Protein AF-A0A1E3L3R0-F1 (afdb_monomer_lite)

InterPro domains:
  IPR023162 Apc36109-like domain superfamily [G3DSA:1.10.340.20] (5-98)
  IPR023162 Apc36109-like domain superfamily [SSF116922] (11-89)

Foldseek 3Di:
DDPVVVVVVLVVLLVLLVVLCVVLVQLVCVVVVDPCVCVVLSVVLSVCVVVDPDLLSSLVVSVVSCCVPCNPSRPDDSVSSSVSSNSSVVVVVVVVVVVVVVVVVVVVVVVVVVPPDD

Organism: NCBI:txid1886670

Secondary structure (DSSP, 8-state):
---HHHHHHHHHHHHHHHHHHHHH-TT-GGGGT-TTTTHHHHHHHHHHGGG--SHHHHHHHHHHHHHHHHGGG----HHHHHHHHHHHHHHHHHHHHHHHHHHHHHHHHHHHHTS---

Radius of gyration: 18.68 Å; chains: 1; bounding box: 47×23×57 Å

Structure (mmCIF, N/CA/C/O backbone):
data_AF-A0A1E3L3R0-F1
#
_entry.id   AF-A0A1E3L3R0-F1
#
loop_
_atom_site.group_PDB
_atom_site.id
_atom_site.type_symbol
_atom_site.label_atom_id
_atom_site.label_alt_id
_atom_site.label_comp_id
_atom_site.label_asym_id
_atom_site.label_entity_id
_atom_site.label_seq_id
_atom_site.pdbx_PDB_ins_code
_atom_site.Cartn_x
_atom_site.Cartn_y
_atom_site.Cartn_z
_atom_site.occupancy
_atom_site.B_iso_or_equiv
_atom_site.auth_seq_id
_atom_site.auth_comp_id
_atom_site.auth_asym_id
_atom_site.auth_atom_id
_atom_site.pdbx_PDB_model_num
ATOM 1 N N . MET A 1 1 ? -33.204 0.137 2.395 1.00 36.16 1 MET A N 1
ATOM 2 C CA . MET A 1 1 ? -32.366 0.260 3.610 1.00 36.16 1 MET A CA 1
ATOM 3 C C . MET A 1 1 ? -31.058 0.906 3.184 1.00 36.16 1 MET A C 1
ATOM 5 O O . MET A 1 1 ? -30.342 0.317 2.388 1.00 36.16 1 MET A O 1
ATOM 9 N N . ASN A 1 2 ? -30.816 2.158 3.576 1.00 40.44 2 ASN A N 1
ATOM 10 C CA . ASN A 1 2 ? -29.724 2.964 3.022 1.00 40.44 2 ASN A CA 1
ATOM 11 C C . ASN A 1 2 ? -28.425 2.741 3.812 1.00 40.44 2 ASN A C 1
ATOM 13 O O . ASN A 1 2 ? -28.291 3.243 4.925 1.00 40.44 2 ASN A O 1
ATOM 17 N N . ASN A 1 3 ? -27.466 2.043 3.197 1.00 48.91 3 ASN A N 1
ATOM 18 C CA . ASN A 1 3 ? -26.086 1.785 3.652 1.00 48.91 3 ASN A CA 1
ATOM 19 C C . ASN A 1 3 ? -25.190 3.049 3.730 1.00 48.91 3 ASN A C 1
ATOM 21 O O . ASN A 1 3 ? -23.981 2.976 3.517 1.00 48.91 3 ASN A O 1
ATOM 25 N N . LYS A 1 4 ? -25.750 4.226 4.036 1.00 38.62 4 LYS A N 1
ATOM 26 C CA . LYS A 1 4 ? -25.017 5.505 4.031 1.00 38.62 4 LYS A CA 1
ATOM 27 C C . LYS A 1 4 ? -23.740 5.543 4.899 1.00 38.62 4 LYS A C 1
ATOM 29 O O . LYS A 1 4 ? -22.756 6.083 4.403 1.00 38.62 4 LYS A O 1
ATOM 34 N N . PRO A 1 5 ? -23.688 4.989 6.131 1.00 50.78 5 PRO A N 1
ATOM 35 C CA . PRO A 1 5 ? -22.464 5.063 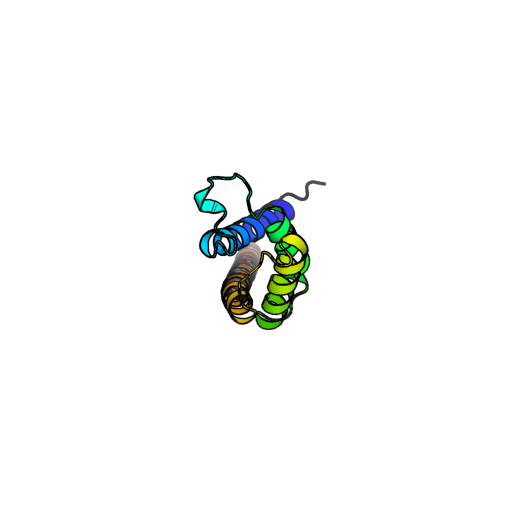6.936 1.00 50.78 5 PRO A CA 1
ATOM 36 C C . PRO A 1 5 ? -21.332 4.174 6.394 1.00 50.78 5 PRO A C 1
ATOM 38 O O . PRO A 1 5 ? -20.182 4.599 6.396 1.00 50.78 5 PRO A O 1
ATOM 41 N N . ASN A 1 6 ? -21.652 2.993 5.849 1.00 54.25 6 ASN A N 1
ATOM 42 C CA . ASN A 1 6 ? -20.655 2.106 5.231 1.00 54.25 6 ASN A CA 1
ATOM 43 C C . ASN A 1 6 ? -20.074 2.698 3.941 1.00 54.25 6 ASN A C 1
ATOM 45 O O . ASN A 1 6 ? -18.902 2.501 3.644 1.00 54.25 6 ASN A O 1
ATOM 49 N N . GLN A 1 7 ? -20.876 3.444 3.180 1.00 58.50 7 GLN A N 1
ATOM 50 C CA . GLN A 1 7 ? -20.414 4.070 1.943 1.00 58.50 7 GLN A CA 1
ATOM 51 C C . GLN A 1 7 ? -19.449 5.237 2.205 1.00 58.50 7 GLN A C 1
ATOM 53 O O . GLN A 1 7 ? -18.448 5.353 1.507 1.00 58.50 7 GLN A O 1
ATOM 58 N N . ALA A 1 8 ? -19.713 6.061 3.226 1.00 62.16 8 ALA A N 1
ATOM 59 C CA . ALA A 1 8 ? -18.827 7.165 3.608 1.00 62.16 8 ALA A CA 1
ATOM 60 C C . ALA A 1 8 ? -17.484 6.664 4.170 1.00 62.16 8 ALA A C 1
ATOM 62 O O . ALA A 1 8 ? -16.435 7.131 3.745 1.00 62.16 8 ALA A O 1
ATOM 63 N N . PHE A 1 9 ? -17.509 5.648 5.040 1.00 67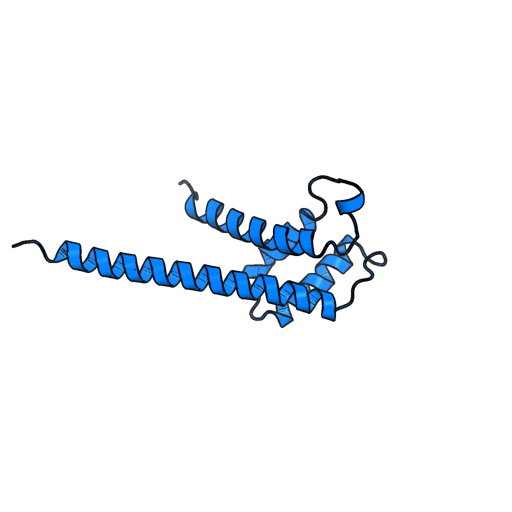.50 9 PHE A N 1
ATOM 64 C CA . PHE A 1 9 ? -16.287 5.036 5.570 1.00 67.50 9 PHE A CA 1
ATOM 65 C C . PHE A 1 9 ? -15.411 4.432 4.460 1.00 67.50 9 PHE A C 1
ATOM 67 O O . PHE A 1 9 ? -14.202 4.647 4.432 1.00 67.50 9 PHE A O 1
ATOM 74 N N . ASN A 1 10 ? -16.022 3.738 3.495 1.00 77.75 10 ASN A N 1
ATOM 75 C CA . ASN A 1 10 ? -15.295 3.196 2.346 1.00 77.75 10 ASN A CA 1
ATOM 76 C C . ASN A 1 10 ? -14.689 4.300 1.466 1.00 77.75 10 ASN A C 1
ATOM 78 O O . ASN A 1 10 ? -13.602 4.109 0.923 1.00 77.75 10 ASN A O 1
ATOM 82 N N . GLN A 1 11 ? -15.350 5.457 1.361 1.00 85.88 11 GLN A N 1
ATOM 83 C CA . GLN A 1 11 ? -14.817 6.608 0.633 1.00 85.88 11 GLN A CA 1
ATOM 84 C C . GLN A 1 11 ? -13.605 7.232 1.340 1.00 85.88 11 GLN A C 1
ATOM 86 O O . GLN A 1 11 ? -12.636 7.600 0.672 1.00 85.88 11 GLN A O 1
ATOM 91 N N . ASP A 1 12 ? -13.622 7.320 2.672 1.00 89.12 12 ASP A N 1
ATOM 92 C CA . ASP A 1 12 ? -12.497 7.851 3.453 1.00 89.12 12 ASP A CA 1
ATOM 93 C C . ASP A 1 12 ? -11.263 6.946 3.342 1.00 89.12 12 ASP A C 1
ATOM 95 O O . ASP A 1 12 ? -10.150 7.431 3.119 1.00 89.12 12 ASP A O 1
ATOM 99 N N . ILE A 1 13 ? -11.462 5.624 3.424 1.00 91.94 13 ILE A N 1
ATOM 100 C CA . ILE A 1 13 ? -10.389 4.641 3.222 1.00 91.94 13 ILE A CA 1
ATOM 101 C C . ILE A 1 13 ? -9.841 4.714 1.795 1.00 91.94 13 ILE A C 1
ATOM 103 O O . ILE A 1 13 ? -8.623 4.759 1.626 1.00 91.94 13 ILE A O 1
ATOM 107 N N . TYR A 1 14 ? -10.710 4.785 0.782 1.00 94.00 14 TYR A N 1
ATOM 108 C CA . TYR A 1 14 ? -10.279 4.931 -0.610 1.00 94.00 14 TYR A CA 1
ATOM 109 C C . TYR A 1 14 ? -9.422 6.186 -0.797 1.00 94.00 14 TYR A C 1
ATOM 111 O O . TYR A 1 14 ? -8.294 6.098 -1.272 1.00 94.00 14 TYR A O 1
ATOM 119 N N . THR A 1 15 ? -9.914 7.338 -0.337 1.00 93.19 15 THR A N 1
ATOM 120 C CA . THR A 1 15 ? -9.215 8.629 -0.453 1.00 93.19 15 THR A CA 1
ATOM 121 C C . THR A 1 15 ? -7.863 8.609 0.271 1.00 93.19 15 THR A C 1
ATOM 123 O O . THR A 1 15 ? -6.899 9.242 -0.159 1.00 93.19 15 THR A O 1
ATOM 126 N N . MET A 1 16 ? -7.768 7.892 1.394 1.00 95.12 16 MET A N 1
ATOM 127 C CA . MET A 1 16 ? -6.511 7.715 2.123 1.00 95.12 16 MET A CA 1
ATOM 128 C C . MET A 1 16 ? -5.502 6.882 1.324 1.00 95.12 16 MET A C 1
ATOM 130 O O . MET A 1 16 ? -4.350 7.299 1.194 1.00 95.12 16 MET A O 1
ATOM 134 N N . VAL A 1 17 ? -5.924 5.745 0.762 1.00 96.31 17 VAL A N 1
ATOM 135 C CA . VAL A 1 17 ? -5.058 4.893 -0.071 1.00 96.31 17 VAL A CA 1
ATOM 136 C C . VAL A 1 17 ? -4.635 5.633 -1.340 1.00 96.31 17 VAL A C 1
ATOM 138 O O . VAL A 1 17 ? -3.451 5.645 -1.673 1.00 96.31 17 VAL A O 1
ATOM 141 N N . GLU A 1 18 ? -5.575 6.310 -2.000 1.00 94.62 18 GLU A N 1
ATOM 142 C CA . GLU A 1 18 ? -5.336 7.125 -3.193 1.00 94.62 18 GLU A CA 1
ATOM 143 C C . GLU A 1 18 ? -4.233 8.157 -2.961 1.00 94.62 18 GLU A C 1
ATOM 145 O O . GLU A 1 18 ? -3.279 8.216 -3.731 1.00 94.62 18 GLU A O 1
ATOM 150 N N . LYS A 1 19 ? -4.284 8.905 -1.852 1.00 94.00 19 LYS A N 1
ATOM 151 C CA . LYS A 1 19 ? -3.242 9.889 -1.515 1.00 94.00 19 LYS A CA 1
ATOM 152 C C . LYS A 1 19 ? -1.851 9.273 -1.418 1.00 94.00 19 LYS A C 1
ATOM 154 O O . LYS A 1 19 ? -0.894 9.868 -1.910 1.00 94.00 19 LYS A O 1
ATOM 159 N N . HIS A 1 20 ? -1.722 8.104 -0.790 1.00 96.50 20 HIS A N 1
ATOM 160 C CA . HIS A 1 20 ? -0.425 7.429 -0.677 1.00 96.50 20 HIS A CA 1
ATOM 161 C C . HIS A 1 20 ? 0.063 6.902 -2.025 1.00 96.50 20 HIS A C 1
ATOM 163 O O . HIS A 1 20 ? 1.245 7.051 -2.329 1.00 96.50 20 HIS A O 1
ATOM 169 N N . MET A 1 21 ? -0.833 6.353 -2.850 1.00 94.94 21 MET A N 1
ATOM 170 C CA . MET A 1 21 ? -0.494 5.854 -4.187 1.00 94.94 21 MET A CA 1
ATOM 171 C C . MET A 1 21 ? -0.107 6.983 -5.145 1.00 94.94 21 MET A C 1
ATOM 173 O O . MET A 1 21 ? 0.916 6.880 -5.819 1.00 94.94 21 MET A O 1
ATOM 177 N N . MET A 1 22 ? -0.855 8.089 -5.151 1.00 91.62 22 MET A N 1
ATOM 178 C CA . MET A 1 22 ? -0.520 9.271 -5.948 1.00 91.62 22 MET A CA 1
ATOM 179 C C . MET A 1 22 ? 0.777 9.928 -5.468 1.00 91.62 22 MET A C 1
ATOM 181 O O . MET A 1 22 ? 1.595 10.334 -6.281 1.00 91.62 22 MET A O 1
ATOM 185 N N . TYR A 1 23 ? 1.016 10.009 -4.157 1.00 92.69 23 TYR A N 1
ATOM 186 C CA . TYR A 1 23 ? 2.280 10.551 -3.652 1.00 92.69 23 TYR A CA 1
ATOM 187 C C . TYR A 1 23 ? 3.479 9.664 -4.014 1.00 92.69 23 TYR A C 1
ATOM 189 O O . TYR A 1 23 ? 4.545 10.175 -4.352 1.00 92.69 23 TYR A O 1
ATOM 197 N N . TRP A 1 24 ? 3.321 8.340 -3.934 1.00 95.06 24 TRP A N 1
ATOM 198 C CA . TRP A 1 24 ? 4.375 7.402 -4.313 1.00 95.06 24 TRP A CA 1
ATOM 199 C C . TRP A 1 24 ? 4.648 7.412 -5.817 1.00 95.06 24 TRP A C 1
ATOM 201 O O . TRP A 1 24 ? 5.807 7.341 -6.219 1.00 95.06 24 TRP A O 1
ATOM 211 N N . ASN A 1 25 ? 3.588 7.510 -6.624 1.00 93.31 25 ASN A N 1
ATOM 212 C CA . ASN A 1 25 ? 3.624 7.542 -8.082 1.00 93.31 25 ASN A CA 1
ATOM 213 C C . ASN A 1 25 ? 4.583 6.495 -8.693 1.00 93.31 25 ASN A C 1
ATOM 215 O O . ASN A 1 25 ? 5.509 6.844 -9.429 1.00 93.31 25 ASN A O 1
ATOM 219 N N . PRO A 1 26 ? 4.398 5.198 -8.390 1.00 93.69 26 PRO A N 1
ATOM 220 C CA . PRO A 1 26 ? 5.376 4.156 -8.712 1.00 93.69 26 PRO A CA 1
ATOM 221 C C . PRO A 1 26 ? 5.706 4.045 -10.206 1.00 93.69 26 PRO A C 1
ATOM 223 O O . PRO A 1 26 ? 6.817 3.637 -10.551 1.00 93.69 26 PRO A O 1
ATOM 226 N N . MET A 1 27 ? 4.764 4.425 -11.071 1.00 92.31 27 MET A N 1
ATOM 227 C CA . MET A 1 27 ? 4.847 4.310 -12.527 1.00 92.31 27 MET A CA 1
ATOM 228 C C . MET A 1 27 ? 5.066 5.661 -13.233 1.00 92.31 27 MET A C 1
ATOM 230 O O . MET A 1 27 ? 5.031 5.712 -14.459 1.00 92.31 27 MET A O 1
ATOM 234 N N . ASN A 1 28 ? 5.300 6.747 -12.482 1.00 89.81 28 ASN A N 1
ATOM 235 C CA . ASN A 1 28 ? 5.448 8.114 -13.001 1.00 89.81 28 ASN A CA 1
ATOM 236 C C . ASN A 1 28 ? 4.274 8.570 -13.890 1.00 89.81 28 ASN A C 1
ATOM 238 O O . ASN A 1 28 ? 4.456 9.353 -14.820 1.00 89.81 28 ASN A O 1
ATOM 242 N N . LEU A 1 29 ? 3.062 8.080 -13.620 1.00 85.88 29 LEU A N 1
ATOM 243 C CA . LEU A 1 29 ? 1.896 8.362 -14.454 1.00 85.88 29 LEU A CA 1
ATOM 244 C C . LEU A 1 29 ? 1.450 9.823 -14.328 1.00 85.88 29 LEU A C 1
ATOM 246 O O . LEU A 1 29 ? 1.130 10.416 -15.350 1.00 85.88 29 LEU A O 1
ATOM 250 N N . ILE A 1 30 ? 1.593 10.436 -13.143 1.00 80.88 30 ILE A N 1
ATOM 251 C CA . ILE A 1 30 ? 1.132 11.815 -12.867 1.00 80.88 30 ILE A CA 1
ATOM 252 C C . ILE A 1 30 ? 1.741 12.842 -13.826 1.00 80.88 30 ILE A C 1
ATOM 254 O O . ILE A 1 30 ? 1.118 13.856 -14.143 1.00 80.88 30 ILE A O 1
ATOM 258 N N . GLU A 1 31 ? 2.952 12.587 -14.324 1.00 80.81 31 GLU A N 1
ATOM 259 C CA . GLU A 1 31 ? 3.625 13.450 -15.303 1.00 80.81 31 GLU A CA 1
ATOM 260 C C . GLU A 1 31 ? 2.855 13.544 -16.634 1.00 80.81 31 GLU A C 1
ATOM 262 O O . GLU A 1 31 ? 3.009 14.510 -17.380 1.00 80.81 31 GLU A O 1
ATOM 267 N N . TRP A 1 32 ? 1.978 12.576 -16.898 1.00 76.12 32 TRP A N 1
ATOM 268 C CA . TRP A 1 32 ? 1.113 12.489 -18.070 1.00 76.12 32 TRP A CA 1
ATOM 269 C C . TRP A 1 32 ? -0.293 13.044 -17.824 1.00 76.12 32 TRP A C 1
ATOM 271 O O . TRP A 1 32 ? -1.100 13.067 -18.755 1.00 76.12 32 TRP A O 1
ATOM 281 N N . CYS A 1 33 ? -0.568 13.538 -16.608 1.00 69.31 33 CYS A N 1
ATOM 282 C CA . CYS A 1 33 ? -1.841 14.140 -16.208 1.00 69.31 33 CYS A CA 1
ATOM 283 C C . CYS A 1 33 ? -3.044 13.245 -16.551 1.00 69.31 33 CYS A C 1
ATOM 285 O O . CYS A 1 33 ? -4.089 13.731 -17.001 1.00 69.31 33 CYS A O 1
ATOM 287 N N . LEU A 1 34 ? -2.882 11.927 -16.408 1.00 71.75 34 LEU A N 1
ATOM 288 C CA . LEU A 1 34 ? -3.975 11.010 -16.671 1.00 71.75 34 LEU A CA 1
ATOM 289 C C . LEU A 1 34 ? -4.918 11.067 -15.460 1.00 71.75 34 LEU A C 1
ATOM 291 O O . LEU A 1 34 ? -4.481 11.073 -14.307 1.00 71.75 34 LEU A O 1
ATOM 295 N N . PRO A 1 35 ? -6.232 11.172 -15.680 1.00 65.44 35 PRO A N 1
ATOM 296 C CA . PRO A 1 35 ? -7.162 11.061 -14.576 1.00 65.44 35 PRO A CA 1
ATOM 297 C C . PRO A 1 35 ? -7.150 9.592 -14.094 1.00 65.44 35 PRO A C 1
ATOM 299 O O . PRO A 1 35 ? -6.894 8.675 -14.876 1.00 65.44 35 PRO A O 1
ATOM 302 N N . ASP A 1 36 ? -7.376 9.362 -12.793 1.00 70.12 36 ASP A N 1
ATOM 303 C CA . ASP A 1 36 ? -7.652 8.022 -12.238 1.00 70.12 36 ASP A CA 1
ATOM 304 C C . ASP A 1 36 ? -6.570 6.932 -12.471 1.00 70.12 36 ASP A C 1
ATOM 306 O O . ASP A 1 36 ? -6.857 5.735 -12.420 1.00 70.12 36 ASP A O 1
ATOM 310 N N . GLU A 1 37 ? -5.306 7.348 -12.614 1.00 79.75 37 GLU A N 1
ATOM 311 C CA . GLU A 1 37 ? -4.116 6.541 -12.972 1.00 79.75 37 GLU A CA 1
ATOM 312 C C . GLU A 1 37 ? -3.914 5.224 -12.228 1.00 79.75 37 GLU A C 1
ATOM 314 O O . GLU A 1 37 ? -3.401 4.269 -12.803 1.00 79.75 37 GLU A O 1
ATOM 319 N N . TYR A 1 38 ? -4.285 5.189 -10.951 1.00 89.12 38 TYR A N 1
ATOM 320 C CA . TYR A 1 38 ? -4.115 4.017 -10.094 1.00 89.12 38 TYR A CA 1
ATOM 321 C C . TYR A 1 38 ? -5.451 3.496 -9.561 1.00 89.12 38 TYR A C 1
ATOM 323 O O . TYR A 1 38 ? -5.479 2.756 -8.580 1.00 89.12 38 TYR A O 1
ATOM 331 N N . SER A 1 39 ? -6.580 3.935 -10.127 1.00 92.25 39 SER A N 1
ATOM 332 C CA . SER A 1 39 ? -7.913 3.657 -9.573 1.00 92.25 39 SER A CA 1
ATOM 333 C C . SER A 1 39 ? -8.185 2.161 -9.428 1.00 92.25 39 SER A C 1
ATOM 335 O O . SER A 1 39 ? -8.726 1.738 -8.409 1.00 92.25 39 SER A O 1
ATOM 337 N N . ILE A 1 40 ? -7.742 1.345 -10.388 1.00 93.94 40 ILE A N 1
ATOM 338 C CA . ILE A 1 40 ? -7.920 -0.113 -10.383 1.00 93.94 40 ILE A CA 1
ATOM 339 C C . ILE A 1 40 ? -7.069 -0.775 -9.284 1.00 93.94 40 ILE A C 1
ATOM 341 O O . ILE A 1 40 ? -7.535 -1.681 -8.581 1.00 93.94 40 ILE A O 1
ATOM 345 N N . GLU A 1 41 ? -5.825 -0.331 -9.114 1.00 95.62 41 GLU A N 1
ATOM 346 C CA . GLU A 1 41 ? -4.895 -0.802 -8.088 1.00 95.62 41 GLU A CA 1
ATOM 347 C C . GLU A 1 41 ? -5.369 -0.391 -6.695 1.00 95.62 41 GLU A C 1
ATOM 349 O O . GLU A 1 41 ? -5.410 -1.229 -5.791 1.00 95.62 41 GLU A O 1
ATOM 354 N N . ILE A 1 42 ? -5.780 0.870 -6.535 1.00 96.19 42 ILE A N 1
ATOM 355 C CA . ILE A 1 42 ? -6.343 1.425 -5.299 1.00 96.19 42 ILE A CA 1
ATOM 356 C C . ILE A 1 42 ? -7.588 0.631 -4.906 1.00 96.19 42 ILE A C 1
ATOM 358 O O . ILE A 1 42 ? -7.681 0.174 -3.768 1.00 96.19 42 ILE A O 1
ATOM 362 N N . ASP A 1 43 ? -8.501 0.384 -5.846 1.00 95.44 43 ASP A N 1
ATOM 363 C CA . ASP A 1 43 ? -9.688 -0.443 -5.624 1.00 95.44 43 ASP A CA 1
ATOM 364 C C . ASP A 1 43 ? -9.328 -1.826 -5.078 1.00 95.44 43 ASP A C 1
ATOM 366 O O . ASP A 1 43 ? -9.995 -2.357 -4.185 1.00 95.44 43 ASP A O 1
ATOM 370 N N . HIS A 1 44 ? -8.283 -2.439 -5.634 1.00 96.81 44 HIS A N 1
ATOM 371 C CA . HIS A 1 44 ? -7.844 -3.757 -5.208 1.00 96.81 44 HIS A CA 1
ATOM 372 C C . HIS A 1 44 ? -7.232 -3.709 -3.804 1.00 96.81 44 HIS A C 1
ATOM 374 O O . HIS A 1 44 ? -7.605 -4.529 -2.965 1.00 96.81 44 HIS A O 1
ATOM 380 N N . ILE A 1 45 ? -6.377 -2.720 -3.524 1.00 97.00 45 ILE A N 1
ATOM 381 C CA . ILE A 1 45 ? -5.790 -2.494 -2.196 1.00 97.00 45 ILE A CA 1
ATOM 382 C C . ILE A 1 45 ? -6.900 -2.295 -1.157 1.00 97.00 45 ILE A C 1
ATOM 384 O O . ILE A 1 45 ? -6.922 -2.992 -0.146 1.00 97.00 45 ILE A O 1
ATOM 388 N N . VAL A 1 46 ? -7.867 -1.413 -1.424 1.00 95.75 46 VAL A N 1
ATOM 389 C CA . VAL A 1 46 ? -8.997 -1.133 -0.522 1.00 95.75 46 VAL A CA 1
ATOM 390 C C . VAL A 1 46 ? -9.824 -2.392 -0.252 1.00 95.75 46 VAL A C 1
ATOM 392 O O . VAL A 1 46 ? -10.222 -2.626 0.888 1.00 95.75 46 VAL A O 1
ATOM 395 N N . LYS A 1 47 ? -10.052 -3.239 -1.266 1.00 94.69 47 LYS A N 1
ATOM 396 C CA . LYS A 1 47 ? -10.795 -4.502 -1.110 1.00 94.69 47 LYS A CA 1
ATOM 397 C C . LYS A 1 47 ? -10.077 -5.509 -0.213 1.00 94.69 47 LYS A C 1
ATOM 399 O O . LYS A 1 47 ? -10.754 -6.225 0.523 1.00 94.69 47 LYS A O 1
ATOM 404 N N . ILE A 1 48 ? -8.745 -5.589 -0.270 1.00 95.25 48 ILE A N 1
ATOM 405 C CA . ILE A 1 48 ? -7.978 -6.547 0.545 1.00 95.25 48 ILE A CA 1
ATOM 406 C C . ILE A 1 48 ? -7.642 -6.017 1.942 1.00 95.25 48 ILE A C 1
ATOM 408 O O . ILE A 1 48 ? -7.411 -6.811 2.852 1.00 95.25 48 ILE A O 1
ATOM 412 N N . LEU A 1 49 ? -7.638 -4.693 2.121 1.00 94.06 49 LEU A N 1
ATOM 413 C CA . LEU A 1 49 ? -7.186 -4.018 3.336 1.00 94.06 49 LEU A CA 1
ATOM 414 C C . LEU A 1 49 ? -7.840 -4.542 4.634 1.00 94.06 49 LEU A C 1
ATOM 416 O O . LEU A 1 49 ? -7.103 -4.746 5.596 1.00 94.06 49 LEU A O 1
ATOM 420 N N . PRO A 1 50 ? -9.157 -4.847 4.690 1.00 91.75 50 PRO A N 1
ATOM 421 C CA . PRO A 1 50 ? -9.797 -5.373 5.902 1.00 91.75 50 PRO A CA 1
ATOM 422 C C . PRO A 1 50 ? -9.306 -6.758 6.342 1.00 91.75 50 PRO A C 1
ATOM 424 O O . PRO A 1 50 ? -9.590 -7.178 7.462 1.00 91.75 50 PRO A O 1
ATOM 427 N N . TYR A 1 51 ? -8.619 -7.488 5.461 1.00 93.44 51 TYR A N 1
ATOM 428 C CA . TYR A 1 51 ? -8.146 -8.849 5.716 1.00 93.44 51 TYR A CA 1
ATOM 429 C C . TYR A 1 51 ? -6.658 -8.907 6.078 1.00 93.44 51 TYR A C 1
ATOM 431 O O . TYR A 1 51 ? -6.177 -9.970 6.468 1.00 93.44 51 TYR A O 1
ATOM 439 N N . MET A 1 52 ? -5.937 -7.791 5.948 1.00 94.75 52 MET A N 1
ATOM 440 C CA . MET A 1 52 ? -4.511 -7.709 6.260 1.00 94.75 52 MET A CA 1
ATOM 441 C C . MET A 1 52 ? -4.297 -7.614 7.769 1.00 94.75 52 MET A C 1
ATOM 443 O O . MET A 1 52 ? -4.998 -6.871 8.456 1.00 94.75 52 MET A O 1
ATOM 447 N N . LYS A 1 53 ? -3.308 -8.351 8.283 1.00 94.12 53 LYS A N 1
ATOM 448 C CA . LYS A 1 53 ? -2.993 -8.406 9.722 1.00 94.12 53 LYS A CA 1
ATOM 449 C C . LYS A 1 53 ? -1.777 -7.573 10.107 1.00 94.12 53 LYS A C 1
ATOM 451 O O . LYS A 1 53 ? -1.532 -7.367 11.295 1.00 94.12 53 LYS A O 1
ATOM 456 N N . SER A 1 54 ? -0.993 -7.136 9.127 1.00 96.81 54 SER A N 1
ATOM 457 C CA . SER A 1 54 ? 0.183 -6.302 9.344 1.00 96.81 54 SER A CA 1
ATOM 458 C C . SER A 1 54 ? 0.505 -5.449 8.119 1.00 96.81 54 SER A C 1
ATOM 460 O O . SER A 1 54 ? 0.110 -5.759 6.991 1.00 96.81 54 SER A O 1
ATOM 462 N N . ALA A 1 55 ? 1.286 -4.391 8.346 1.00 97.12 55 ALA A N 1
ATOM 463 C CA . ALA A 1 55 ? 1.878 -3.588 7.281 1.00 97.12 55 ALA A CA 1
ATOM 464 C C . ALA A 1 55 ? 2.757 -4.425 6.333 1.00 97.12 55 ALA A C 1
ATOM 466 O O . ALA A 1 55 ? 2.768 -4.181 5.131 1.00 97.12 55 ALA A O 1
ATOM 467 N N . GLU A 1 56 ? 3.461 -5.430 6.858 1.00 97.81 56 GLU A N 1
ATOM 468 C CA . GLU A 1 56 ? 4.302 -6.338 6.070 1.00 97.81 56 GLU A CA 1
ATOM 469 C C . GLU A 1 56 ? 3.465 -7.194 5.107 1.00 97.81 56 GLU A C 1
ATOM 471 O O . GLU A 1 56 ? 3.780 -7.291 3.919 1.00 97.81 56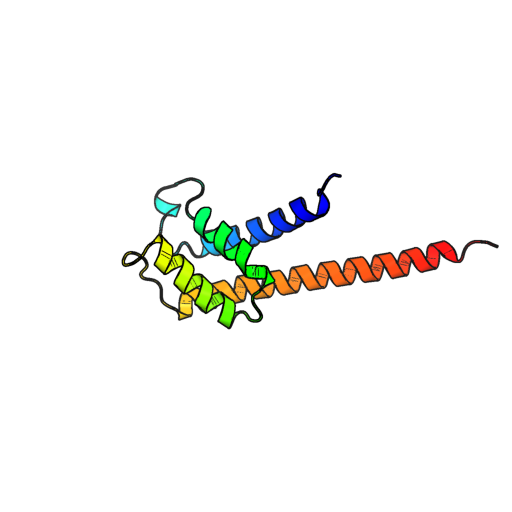 GLU A O 1
ATOM 476 N N . GLU A 1 57 ? 2.360 -7.772 5.593 1.00 97.94 57 GLU A N 1
ATOM 477 C CA . GLU A 1 57 ? 1.436 -8.545 4.757 1.00 97.94 57 GLU A CA 1
ATOM 478 C C . GLU A 1 57 ? 0.840 -7.665 3.652 1.00 97.94 57 GLU A C 1
ATOM 480 O O . GLU A 1 57 ? 0.840 -8.056 2.480 1.00 97.94 57 GLU A O 1
ATOM 485 N N . LEU A 1 58 ? 0.426 -6.442 4.003 1.00 98.31 58 LEU A N 1
ATOM 486 C CA . LEU A 1 58 ? -0.049 -5.457 3.035 1.00 98.31 58 LEU A CA 1
ATOM 487 C C . LEU A 1 58 ? 1.038 -5.099 2.010 1.00 98.31 58 LEU A C 1
ATOM 489 O O . LEU A 1 58 ? 0.739 -5.027 0.823 1.00 98.31 58 LEU A O 1
ATOM 493 N N . GLY A 1 59 ? 2.292 -4.922 2.429 1.00 98.38 59 GLY A N 1
ATOM 494 C CA . GLY A 1 59 ? 3.413 -4.603 1.541 1.00 98.38 59 GLY A CA 1
ATOM 495 C C . GLY A 1 59 ? 3.653 -5.673 0.481 1.00 98.38 59 GLY A C 1
ATOM 496 O O . GLY A 1 59 ? 3.821 -5.353 -0.698 1.00 98.38 59 GLY A O 1
ATOM 497 N N . ASN A 1 60 ? 3.583 -6.945 0.877 1.00 98.38 60 ASN A N 1
ATOM 498 C CA . ASN A 1 60 ? 3.660 -8.066 -0.059 1.00 98.38 60 ASN A CA 1
ATOM 499 C C . ASN A 1 60 ? 2.491 -8.054 -1.050 1.00 98.38 60 ASN A C 1
ATOM 501 O O . ASN A 1 60 ? 2.694 -8.259 -2.246 1.00 98.38 60 ASN A O 1
ATOM 505 N N . GLN A 1 61 ? 1.270 -7.786 -0.581 1.00 98.38 61 GLN A N 1
ATOM 506 C CA . GLN A 1 61 ? 0.111 -7.708 -1.470 1.00 98.38 61 GLN A CA 1
ATOM 507 C C . GLN A 1 61 ? 0.183 -6.514 -2.425 1.00 98.38 61 GLN A C 1
ATOM 509 O O . GLN A 1 61 ? -0.107 -6.681 -3.604 1.00 98.38 61 GLN A O 1
ATOM 514 N N . VAL A 1 62 ? 0.621 -5.339 -1.964 1.00 98.25 62 VAL A N 1
ATOM 515 C CA . VAL A 1 62 ? 0.834 -4.163 -2.824 1.00 98.25 62 VAL A CA 1
ATOM 516 C C . VAL A 1 62 ? 1.813 -4.504 -3.945 1.00 98.25 62 VAL A C 1
ATOM 518 O O . VAL A 1 62 ? 1.502 -4.250 -5.106 1.00 98.25 62 VAL A O 1
ATOM 521 N N . TYR A 1 63 ? 2.934 -5.162 -3.634 1.00 98.38 63 TYR A N 1
ATOM 522 C CA . TYR A 1 63 ? 3.880 -5.620 -4.654 1.00 98.38 63 TYR A CA 1
ATOM 523 C C . TYR A 1 63 ? 3.211 -6.524 -5.700 1.00 98.38 63 TYR A C 1
ATOM 525 O O . TYR A 1 63 ? 3.336 -6.284 -6.901 1.00 98.38 63 TYR A O 1
ATOM 533 N N . TRP A 1 64 ? 2.447 -7.531 -5.264 1.00 98.19 64 TRP A N 1
ATOM 534 C CA . TRP A 1 64 ? 1.751 -8.441 -6.180 1.00 98.19 64 TRP A CA 1
ATOM 535 C C . TRP A 1 64 ? 0.664 -7.760 -7.006 1.00 98.19 64 TRP A C 1
ATOM 537 O O . TRP A 1 64 ? 0.479 -8.106 -8.172 1.00 98.19 64 TRP A O 1
ATOM 547 N N . ILE A 1 65 ? -0.043 -6.789 -6.431 1.00 98.19 65 ILE A N 1
ATOM 548 C CA . ILE A 1 65 ? -1.034 -5.979 -7.140 1.00 98.19 65 ILE A CA 1
ATOM 549 C C . ILE A 1 65 ? -0.348 -5.186 -8.250 1.00 98.19 65 ILE A C 1
ATOM 551 O O . ILE A 1 65 ? -0.766 -5.274 -9.403 1.00 98.19 65 ILE A O 1
ATOM 555 N N . MET A 1 66 ? 0.737 -4.482 -7.931 1.00 97.69 66 MET A N 1
ATOM 556 C CA . MET A 1 66 ? 1.479 -3.697 -8.916 1.00 97.69 66 MET A CA 1
ATOM 557 C C . MET A 1 66 ? 2.070 -4.585 -10.015 1.00 97.69 66 MET A C 1
ATOM 559 O O . MET A 1 66 ? 1.915 -4.286 -11.197 1.00 97.69 66 MET A O 1
ATOM 563 N N . GLN A 1 67 ? 2.648 -5.732 -9.648 1.00 97.50 67 GLN A N 1
ATOM 564 C CA . GLN A 1 67 ? 3.131 -6.717 -10.618 1.00 97.50 67 GLN A CA 1
ATOM 565 C C . GLN A 1 67 ? 2.014 -7.288 -11.493 1.00 97.50 67 GLN A C 1
ATOM 567 O O . GLN A 1 67 ? 2.217 -7.534 -12.677 1.00 97.50 67 GLN A O 1
ATOM 572 N N . LYS A 1 68 ? 0.814 -7.493 -10.945 1.00 97.12 68 LYS A N 1
ATOM 573 C CA . LYS A 1 68 ? -0.327 -7.996 -11.716 1.00 97.12 68 LYS A CA 1
ATOM 574 C C . LYS A 1 68 ? -0.759 -7.014 -12.806 1.00 97.12 68 LYS A C 1
ATOM 576 O O . LYS A 1 68 ? -1.093 -7.464 -13.899 1.00 97.12 68 LYS A O 1
ATOM 581 N N . TYR A 1 69 ? -0.797 -5.717 -12.506 1.00 95.12 69 TYR A N 1
ATOM 582 C CA . TYR A 1 69 ? -1.326 -4.714 -13.434 1.00 95.12 69 TYR A CA 1
ATOM 583 C C . TYR A 1 69 ? -0.267 -4.135 -14.376 1.00 95.12 69 TYR A C 1
ATOM 585 O O . TYR A 1 69 ? -0.557 -3.910 -15.549 1.00 95.12 69 TYR A O 1
ATOM 593 N N . PHE A 1 70 ? 0.971 -3.971 -13.910 1.00 94.19 70 PHE A N 1
ATOM 594 C CA . PHE A 1 70 ? 2.049 -3.366 -14.697 1.00 94.19 70 PHE A CA 1
ATOM 595 C C . PHE A 1 70 ? 3.117 -4.370 -15.155 1.00 94.19 70 PHE A C 1
ATOM 597 O O . PHE A 1 70 ? 3.905 -4.062 -16.052 1.00 94.19 70 PHE A O 1
ATOM 604 N N . GLY A 1 71 ? 3.144 -5.580 -14.588 1.00 95.31 71 GLY A N 1
ATOM 605 C CA . GLY A 1 71 ? 4.076 -6.639 -14.976 1.00 95.31 71 GLY A CA 1
ATOM 606 C C . GLY A 1 71 ? 5.526 -6.167 -14.974 1.00 95.31 71 GLY A C 1
ATOM 607 O O . GLY A 1 71 ? 5.968 -5.441 -14.091 1.00 95.31 71 GLY A O 1
ATOM 608 N N . SER A 1 72 ? 6.259 -6.508 -16.033 1.00 94.06 72 SER A N 1
ATOM 609 C CA . SER A 1 72 ? 7.664 -6.117 -16.198 1.00 94.06 72 SER A CA 1
ATOM 610 C C . SER A 1 72 ? 7.912 -4.606 -16.259 1.00 94.06 72 SER A C 1
ATOM 612 O O . SER A 1 72 ? 9.067 -4.194 -16.187 1.00 94.06 72 SER A O 1
ATOM 614 N N . HIS A 1 73 ? 6.876 -3.777 -16.424 1.00 93.81 73 HIS A N 1
ATOM 615 C CA . HIS A 1 73 ? 7.023 -2.321 -16.374 1.00 93.81 73 HIS A CA 1
ATOM 616 C C . HIS A 1 73 ? 7.094 -1.786 -14.939 1.00 93.81 73 HIS A C 1
ATOM 618 O O . HIS A 1 73 ? 7.566 -0.669 -14.733 1.00 93.81 73 HIS A O 1
ATOM 624 N N . PHE A 1 74 ? 6.672 -2.570 -13.944 1.00 96.00 74 PHE A N 1
ATOM 625 C CA . PHE A 1 74 ? 6.825 -2.208 -12.544 1.00 96.00 74 PHE A CA 1
ATOM 626 C C . PHE A 1 74 ? 8.266 -2.432 -12.081 1.00 96.00 74 PHE A C 1
ATOM 628 O O . PHE A 1 74 ? 8.709 -3.559 -11.873 1.00 96.00 74 PHE A O 1
ATOM 635 N N . ALA A 1 75 ? 9.002 -1.334 -11.915 1.00 94.12 75 ALA A N 1
ATOM 636 C CA . ALA A 1 75 ? 10.422 -1.367 -11.562 1.00 94.12 75 ALA A CA 1
ATOM 637 C C . ALA A 1 75 ? 10.703 -1.159 -10.063 1.00 94.12 75 ALA A C 1
ATOM 639 O O . ALA A 1 75 ? 11.866 -1.171 -9.660 1.00 94.12 75 ALA A O 1
ATOM 640 N N . ARG A 1 76 ? 9.671 -0.925 -9.241 1.00 96.12 76 ARG A N 1
ATOM 641 C CA . ARG A 1 76 ? 9.852 -0.626 -7.813 1.00 96.12 76 ARG A CA 1
ATOM 642 C C . ARG A 1 76 ? 10.099 -1.889 -7.007 1.00 96.12 76 ARG A C 1
ATOM 644 O O . ARG A 1 76 ? 9.596 -2.966 -7.335 1.00 96.12 76 ARG A O 1
ATOM 651 N N . SER A 1 77 ? 10.877 -1.745 -5.941 1.00 96.75 77 SER A N 1
ATOM 652 C CA . SER A 1 77 ? 11.262 -2.884 -5.113 1.00 96.75 77 SER A CA 1
ATOM 653 C C . SER A 1 77 ? 10.157 -3.303 -4.136 1.00 96.75 77 SER A C 1
ATOM 655 O O . SER A 1 77 ? 9.201 -2.568 -3.861 1.00 96.75 77 SER A O 1
ATOM 657 N N . THR A 1 78 ? 10.297 -4.505 -3.578 1.00 96.31 78 THR A N 1
ATOM 658 C CA . THR A 1 78 ? 9.452 -4.988 -2.478 1.00 96.31 78 THR A CA 1
ATOM 659 C C . THR A 1 78 ? 9.533 -4.071 -1.259 1.00 96.31 78 THR A C 1
ATOM 661 O O . THR A 1 78 ? 8.518 -3.802 -0.621 1.00 96.31 78 THR A O 1
ATOM 664 N N . GLU A 1 79 ? 10.712 -3.517 -0.978 1.00 98.00 79 GLU A N 1
ATOM 665 C CA . GLU A 1 79 ? 10.947 -2.598 0.140 1.00 98.00 79 GLU A CA 1
ATOM 666 C C . GLU A 1 79 ? 10.206 -1.269 -0.055 1.00 98.00 79 GLU A C 1
ATOM 668 O O . GLU A 1 79 ? 9.637 -0.735 0.898 1.00 98.00 79 GLU A O 1
ATOM 673 N N . GLU A 1 80 ? 10.145 -0.748 -1.287 1.00 98.06 80 GLU A N 1
ATOM 674 C CA . GLU A 1 80 ? 9.334 0.438 -1.595 1.00 98.06 80 GLU A CA 1
ATOM 675 C C . GLU A 1 80 ? 7.839 0.171 -1.364 1.00 98.06 80 GLU A C 1
ATOM 677 O O . GLU A 1 80 ? 7.140 1.002 -0.776 1.00 98.06 80 GLU A O 1
ATOM 682 N N . CYS A 1 81 ? 7.354 -1.013 -1.752 1.00 98.31 81 CYS A N 1
ATOM 683 C CA . CYS A 1 81 ? 5.968 -1.419 -1.503 1.00 98.31 81 CYS A CA 1
ATOM 684 C C . CYS A 1 81 ? 5.670 -1.505 -0.001 1.00 98.31 81 CYS A C 1
ATOM 686 O O . CYS A 1 81 ? 4.631 -1.031 0.458 1.00 98.31 81 CYS A O 1
ATOM 688 N N . HIS A 1 82 ? 6.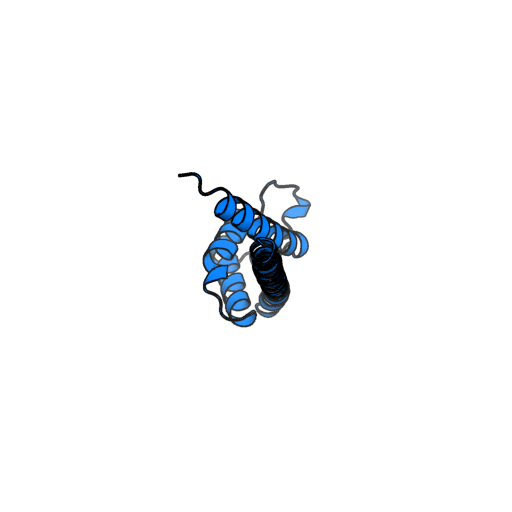598 -2.070 0.776 1.00 98.31 82 HIS A N 1
ATOM 689 C CA . HIS A 1 82 ? 6.497 -2.147 2.236 1.00 98.31 82 HIS A CA 1
ATOM 690 C C . HIS A 1 82 ? 6.474 -0.759 2.875 1.00 98.31 82 HIS A C 1
ATOM 692 O O . HIS A 1 82 ? 5.682 -0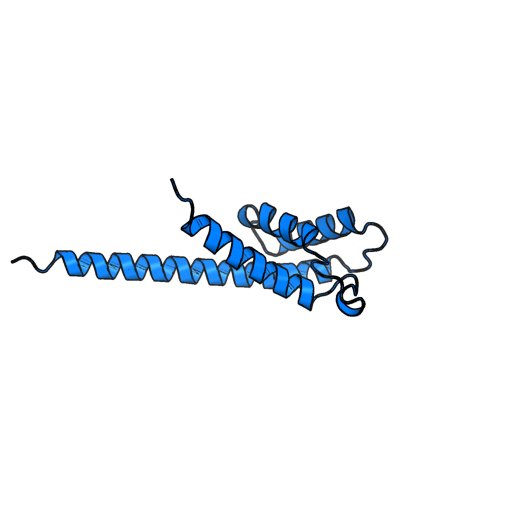.515 3.783 1.00 98.31 82 HIS A O 1
ATOM 698 N N . HIS A 1 83 ? 7.282 0.177 2.374 1.00 98.19 83 HIS A N 1
ATOM 699 C CA . HIS A 1 83 ? 7.301 1.549 2.875 1.00 98.19 83 HIS A CA 1
ATOM 700 C C . HIS A 1 83 ? 5.951 2.261 2.695 1.00 98.19 83 HIS A C 1
ATOM 702 O O . HIS A 1 83 ? 5.494 2.972 3.594 1.00 98.19 83 HIS A O 1
ATOM 708 N N . ILE A 1 84 ? 5.290 2.073 1.551 1.00 98.19 84 ILE A N 1
ATOM 709 C CA . ILE A 1 84 ? 3.958 2.644 1.313 1.00 98.19 84 ILE A CA 1
ATOM 710 C C . ILE A 1 84 ? 2.877 1.916 2.105 1.00 98.19 84 ILE A C 1
ATOM 712 O O . ILE A 1 84 ? 2.014 2.569 2.699 1.00 98.19 84 ILE A O 1
ATOM 716 N N . ALA A 1 85 ? 2.950 0.590 2.190 1.00 98.12 85 ALA A N 1
ATOM 717 C CA . ALA A 1 85 ? 2.032 -0.195 3.003 1.00 98.12 85 ALA A CA 1
ATOM 718 C C . ALA A 1 85 ? 2.081 0.201 4.484 1.00 98.12 85 ALA A C 1
ATOM 720 O O . ALA A 1 85 ? 1.029 0.360 5.096 1.00 98.12 85 ALA A O 1
ATOM 721 N N . ASP A 1 86 ? 3.265 0.452 5.046 1.00 98.31 86 ASP A N 1
ATOM 722 C CA . ASP A 1 86 ? 3.423 0.944 6.419 1.00 98.31 86 ASP A CA 1
ATOM 723 C C . ASP A 1 86 ? 2.681 2.270 6.650 1.00 98.31 86 ASP A C 1
ATOM 725 O O . ASP A 1 86 ? 1.955 2.419 7.636 1.00 98.31 86 ASP A O 1
ATOM 729 N N . LYS A 1 87 ? 2.769 3.215 5.704 1.00 98.06 87 LYS A N 1
ATOM 730 C CA . LYS A 1 87 ? 2.029 4.486 5.787 1.00 98.06 87 LYS A CA 1
ATOM 731 C C . LYS A 1 87 ? 0.518 4.282 5.719 1.00 98.06 87 LYS A C 1
ATOM 733 O O . LYS A 1 87 ? -0.209 4.902 6.500 1.00 98.06 87 LYS A O 1
ATOM 738 N N . ILE A 1 88 ? 0.044 3.440 4.803 1.00 97.25 88 ILE A N 1
ATOM 739 C CA . ILE A 1 88 ? -1.385 3.123 4.657 1.00 97.25 88 ILE A CA 1
ATOM 740 C C . ILE A 1 88 ? -1.905 2.462 5.939 1.00 97.25 88 ILE A C 1
ATOM 742 O O . ILE A 1 88 ? -2.911 2.898 6.500 1.00 97.25 88 ILE A O 1
ATOM 746 N N . TYR A 1 89 ? -1.188 1.457 6.438 1.00 95.56 89 TYR A N 1
ATOM 747 C CA . TYR A 1 89 ? -1.591 0.666 7.597 1.00 95.56 89 TYR A CA 1
ATOM 748 C C . TYR A 1 89 ? -1.632 1.509 8.879 1.00 95.56 89 TYR A C 1
ATOM 750 O O . TYR A 1 89 ? -2.626 1.481 9.601 1.00 95.56 89 TYR A O 1
ATOM 758 N N . LYS A 1 90 ? -0.627 2.365 9.114 1.00 95.31 90 LYS A N 1
ATOM 759 C CA . LYS A 1 90 ? -0.627 3.307 10.250 1.00 95.31 90 LYS A CA 1
ATOM 760 C C . LYS A 1 90 ? -1.800 4.285 10.212 1.00 95.31 90 LYS A C 1
ATOM 762 O O . LYS A 1 90 ? -2.394 4.581 11.247 1.00 95.31 90 LYS A O 1
ATOM 767 N N . ASN A 1 91 ? -2.157 4.790 9.028 1.00 94.62 91 ASN A N 1
ATOM 768 C CA . ASN A 1 91 ? -3.325 5.664 8.890 1.00 94.62 91 ASN A CA 1
ATOM 769 C C . ASN A 1 91 ? -4.631 4.911 9.162 1.00 94.62 91 ASN A C 1
ATOM 771 O O . ASN A 1 91 ? -5.521 5.455 9.813 1.00 94.62 91 ASN A O 1
ATOM 775 N N . LEU A 1 92 ? -4.735 3.657 8.719 1.00 92.00 92 LEU A N 1
ATOM 776 C CA . LEU A 1 92 ? -5.882 2.805 9.018 1.00 92.00 92 LEU A CA 1
ATOM 777 C C . LEU A 1 92 ? -6.034 2.566 10.529 1.00 92.00 92 LEU A C 1
ATOM 779 O O . LEU A 1 92 ? -7.128 2.734 11.068 1.00 92.00 92 LEU A O 1
ATOM 783 N N . GLU A 1 93 ? -4.947 2.226 11.226 1.00 90.75 93 GLU A N 1
ATOM 784 C CA . GLU A 1 93 ? -4.948 2.056 12.686 1.00 90.75 93 GLU A CA 1
ATOM 785 C C . GLU A 1 93 ? -5.365 3.341 13.405 1.00 90.75 93 GLU A C 1
ATOM 787 O O . GLU A 1 93 ? -6.196 3.306 14.316 1.00 90.75 93 GLU A O 1
ATOM 792 N N . TYR A 1 94 ? -4.857 4.489 12.951 1.00 90.00 94 TYR A N 1
ATOM 793 C CA . TYR A 1 94 ? -5.250 5.790 13.479 1.00 90.00 94 TYR A CA 1
ATOM 794 C C . TYR A 1 94 ? -6.754 6.052 13.302 1.00 90.00 94 TYR A C 1
ATOM 796 O O . TYR A 1 94 ? -7.435 6.369 14.280 1.00 90.00 94 TYR A O 1
ATOM 804 N N . ILE A 1 95 ? -7.303 5.839 12.101 1.00 85.69 95 ILE A N 1
ATOM 805 C CA . ILE A 1 95 ? -8.743 5.992 11.819 1.00 85.69 95 ILE A CA 1
ATOM 806 C C . ILE A 1 95 ? -9.579 5.069 12.721 1.00 85.69 95 ILE A C 1
ATOM 808 O O . ILE A 1 95 ? -10.560 5.505 13.331 1.00 85.69 95 ILE A O 1
ATOM 812 N N . ASN A 1 96 ? -9.166 3.810 12.875 1.00 86.19 96 ASN A N 1
ATOM 813 C CA . ASN A 1 96 ? -9.845 2.846 13.742 1.00 86.19 96 ASN A CA 1
ATOM 814 C C . ASN A 1 96 ? -9.793 3.257 15.224 1.00 86.19 96 ASN A C 1
ATOM 816 O O . ASN A 1 96 ? -10.784 3.106 15.951 1.00 86.19 96 ASN A O 1
ATOM 820 N N . SER A 1 97 ? -8.674 3.834 15.670 1.00 86.88 97 SER A N 1
ATOM 821 C CA . SER A 1 97 ? -8.515 4.341 17.039 1.00 86.88 97 SER A CA 1
ATOM 822 C C . SER A 1 97 ? -9.445 5.527 17.333 1.00 86.88 97 SER A C 1
ATOM 824 O O . SER A 1 97 ? -10.063 5.589 18.404 1.00 86.88 97 SER A O 1
ATOM 826 N N . LEU A 1 98 ? -9.624 6.430 16.361 1.00 82.75 98 LEU A N 1
ATOM 827 C CA . LEU A 1 98 ? -10.528 7.575 16.471 1.00 82.75 98 LEU A CA 1
ATOM 828 C C . LEU A 1 98 ? -11.988 7.128 16.522 1.00 82.75 98 LEU A C 1
ATOM 830 O O . LEU A 1 98 ? -12.740 7.586 17.384 1.00 82.75 98 LEU A O 1
ATOM 834 N N . ASN A 1 99 ? -12.375 6.190 15.652 1.00 78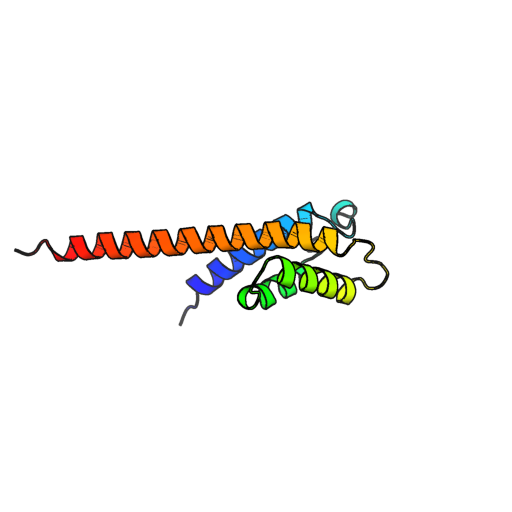.69 99 ASN A N 1
ATOM 835 C CA . ASN A 1 99 ? -13.726 5.629 15.640 1.00 78.69 99 ASN A CA 1
ATOM 836 C C . ASN A 1 99 ? -14.062 4.946 16.969 1.00 78.69 99 ASN A C 1
ATOM 838 O O . ASN A 1 99 ? -15.124 5.194 17.544 1.00 78.69 99 ASN A O 1
ATOM 842 N N . THR A 1 100 ? -13.131 4.156 17.508 1.00 76.75 100 THR A N 1
ATOM 843 C CA . THR A 1 100 ? -13.296 3.507 18.818 1.00 76.75 100 THR A CA 1
ATOM 844 C C . THR A 1 100 ? -13.464 4.538 19.937 1.00 76.75 100 THR A C 1
ATOM 846 O O . THR A 1 100 ? -14.356 4.408 20.781 1.00 76.75 100 THR A O 1
ATOM 849 N N . SER A 1 101 ? -12.655 5.601 19.921 1.00 81.50 101 SER A N 1
ATOM 850 C CA . SER A 1 101 ? -12.713 6.679 20.917 1.00 81.50 101 SER A CA 1
ATOM 851 C C . SER A 1 101 ? -14.031 7.455 20.850 1.00 81.50 101 SER A C 1
ATOM 853 O O . SER A 1 101 ? -14.655 7.710 21.881 1.00 81.50 101 SER A O 1
ATOM 855 N N . PHE A 1 102 ? -14.503 7.776 19.644 1.00 72.81 102 PHE A N 1
ATOM 856 C CA . PHE A 1 102 ? -15.759 8.496 19.439 1.00 72.81 102 PHE A CA 1
ATOM 857 C C . PHE A 1 102 ? -16.979 7.673 19.870 1.00 72.81 102 PHE A C 1
ATOM 859 O O . PHE A 1 102 ? -17.878 8.193 20.534 1.00 72.81 102 PHE A O 1
ATOM 866 N N . ILE A 1 103 ? -16.998 6.374 19.549 1.00 76.06 103 ILE A N 1
ATOM 867 C CA . ILE A 1 103 ? -18.044 5.451 20.012 1.00 76.06 103 ILE A CA 1
ATOM 868 C C . ILE A 1 103 ? -18.041 5.384 21.541 1.00 76.06 103 ILE A C 1
ATOM 870 O O . ILE A 1 103 ? -19.090 5.557 22.161 1.00 76.06 103 ILE A O 1
ATOM 874 N N . SER A 1 104 ? -16.868 5.204 22.153 1.00 79.00 104 SER A N 1
ATOM 875 C CA . SER A 1 104 ? -16.728 5.122 23.612 1.00 79.00 104 SER A CA 1
ATOM 876 C C . SER A 1 104 ? -17.209 6.401 24.304 1.00 79.00 104 SER A C 1
ATOM 878 O O . SER A 1 104 ? -17.975 6.334 25.266 1.00 79.00 104 SER A O 1
ATOM 880 N N . PHE A 1 105 ? -16.837 7.571 23.775 1.00 76.81 105 PHE A N 1
ATOM 881 C CA . PHE A 1 105 ? -17.288 8.868 24.284 1.00 76.81 105 PHE A CA 1
ATOM 882 C C . PHE A 1 105 ? -18.806 9.055 24.153 1.00 76.81 105 PHE A C 1
ATOM 884 O O . PHE A 1 105 ? -19.458 9.493 25.100 1.00 76.81 105 PHE A O 1
ATOM 891 N N . ASN A 1 106 ? -19.395 8.686 23.012 1.00 77.31 106 ASN A N 1
ATOM 892 C CA . ASN A 1 106 ? -20.843 8.774 22.817 1.00 77.31 106 ASN A CA 1
ATOM 893 C C . ASN A 1 106 ? -21.617 7.826 23.738 1.00 77.31 106 ASN A C 1
ATOM 895 O O . ASN A 1 106 ? -22.643 8.223 24.290 1.00 77.31 106 ASN A O 1
ATOM 899 N N . LEU A 1 107 ? -21.145 6.589 23.923 1.00 77.88 107 LEU A N 1
ATOM 900 C CA . LEU A 1 107 ? -21.750 5.637 24.861 1.00 77.88 107 LEU A CA 1
ATOM 901 C C . LEU A 1 107 ? -21.687 6.167 26.296 1.00 77.88 107 LEU A C 1
ATOM 903 O O . LEU A 1 107 ? -22.702 6.153 26.994 1.00 77.88 107 LEU A O 1
ATOM 907 N N . TYR A 1 108 ? -20.532 6.703 26.700 1.00 82.81 108 TYR A N 1
ATOM 908 C CA . TYR A 1 108 ? -20.367 7.377 27.985 1.00 82.81 108 TYR A CA 1
ATOM 909 C C . TYR A 1 108 ? -21.352 8.543 28.127 1.00 82.81 108 TYR A C 1
ATOM 911 O O . TYR A 1 108 ? -22.135 8.582 29.063 1.00 82.81 108 TYR A O 1
ATOM 919 N N . PHE A 1 109 ? -21.410 9.474 27.179 1.00 75.75 109 PHE A N 1
ATOM 920 C CA . PHE A 1 109 ? -22.287 10.642 27.297 1.00 75.75 109 PHE A CA 1
ATOM 921 C C . PHE A 1 109 ? -23.785 10.286 27.313 1.00 75.75 109 PHE A C 1
ATOM 923 O O . PHE A 1 109 ? -24.573 10.898 28.040 1.00 75.75 109 PHE A O 1
ATOM 930 N N . ASN A 1 110 ? -24.191 9.275 26.541 1.00 76.12 110 ASN A N 1
ATOM 931 C CA . ASN A 1 110 ? -25.577 8.812 26.516 1.00 76.12 110 ASN A CA 1
ATOM 932 C C . ASN A 1 110 ? -25.985 8.085 27.807 1.00 76.12 110 ASN A C 1
ATOM 934 O O . ASN A 1 110 ? -27.156 8.168 28.180 1.00 76.12 110 ASN A O 1
ATOM 938 N N . SER A 1 111 ? -25.052 7.456 28.535 1.00 76.81 111 SER A N 1
ATOM 939 C CA . SER A 1 111 ? -25.355 6.878 29.853 1.00 76.81 111 SER A CA 1
ATOM 940 C C . SER A 1 111 ? -25.666 7.957 30.902 1.00 76.81 111 SER A C 1
ATOM 942 O O . SER A 1 111 ? -26.562 7.767 31.721 1.00 76.81 111 SER A O 1
ATOM 944 N N . PHE A 1 112 ? -25.047 9.143 30.819 1.00 67.75 112 PHE A N 1
ATOM 945 C CA . PHE A 1 112 ? -25.353 10.275 31.714 1.00 67.75 112 PHE A CA 1
ATOM 946 C C . PHE A 1 112 ? -26.675 10.978 31.394 1.00 67.75 112 PHE A C 1
ATOM 948 O O . PHE A 1 112 ? -27.336 11.495 32.296 1.00 67.75 112 PHE A O 1
ATOM 955 N N . LYS A 1 113 ? -27.109 10.977 30.129 1.00 61.41 113 LYS A N 1
ATOM 956 C CA . LYS A 1 113 ? -28.429 11.511 29.750 1.00 61.41 113 LYS A CA 1
ATOM 957 C C . LYS A 1 113 ? -29.596 10.669 30.282 1.00 61.41 113 LYS A C 1
ATOM 959 O O . LYS A 1 113 ? -30.698 11.198 30.395 1.00 61.41 113 LYS A O 1
ATOM 964 N N . GLY A 1 114 ? -29.360 9.404 30.637 1.00 56.69 114 GLY A N 1
ATOM 965 C CA . GLY A 1 114 ? -30.352 8.519 31.258 1.00 56.69 114 GLY A CA 1
ATOM 966 C C . GLY A 1 114 ? -30.546 8.709 32.768 1.00 56.69 114 GLY A C 1
ATOM 967 O O . GLY A 1 114 ? -31.498 8.161 33.306 1.00 56.69 114 GLY A O 1
ATOM 968 N N . ILE A 1 115 ? -29.689 9.485 33.449 1.00 57.19 115 ILE A N 1
ATOM 969 C CA . ILE A 1 115 ? -29.678 9.620 34.924 1.00 57.19 115 ILE A CA 1
ATOM 970 C C . ILE A 1 115 ? -30.406 10.899 35.408 1.00 57.19 115 ILE A C 1
ATOM 972 O O . ILE A 1 115 ? -30.535 11.137 36.602 1.00 57.19 115 ILE A O 1
ATOM 976 N N . ARG A 1 116 ? -30.961 11.725 34.505 1.00 55.00 116 ARG A N 1
ATOM 977 C CA . ARG A 1 116 ? -31.843 12.860 34.868 1.00 55.00 116 ARG A CA 1
ATOM 978 C C . ARG A 1 116 ? -33.323 12.549 34.623 1.00 55.00 116 ARG A C 1
ATOM 980 O O . ARG A 1 116 ? -33.941 13.125 33.729 1.00 55.00 116 ARG A O 1
ATOM 987 N N . ARG A 1 117 ? -33.844 11.620 35.416 1.00 52.59 117 ARG A N 1
ATOM 988 C CA . ARG A 1 117 ? -35.227 11.475 35.910 1.00 52.59 117 ARG A CA 1
ATOM 989 C C . ARG A 1 117 ? -35.002 10.708 37.229 1.00 52.59 117 ARG A C 1
ATOM 991 O O . ARG A 1 117 ? -34.416 9.634 37.164 1.00 52.59 117 ARG A O 1
ATOM 998 N N . ASP A 1 118 ? -35.151 11.256 38.430 1.00 49.84 118 ASP A N 1
ATOM 999 C CA . ASP A 1 118 ? -36.146 12.172 38.998 1.00 49.84 118 ASP A CA 1
ATOM 1000 C C . ASP A 1 118 ? -35.497 13.012 40.116 1.00 49.84 118 ASP A C 1
ATOM 1002 O O . ASP A 1 118 ? -34.547 12.498 40.755 1.00 49.84 118 ASP A O 1
#

Sequence (118 aa):
MNNKPNQAFNQDIYTMVEKHMMYWNPMNLIEWCLPDEYSIEIDHIVKILPYMKSAEELGNQVYWIMQKYFGSHFARSTEECHHIADKIYKNLEYINSLNTSFISFNLYFNSFKGIRRD

pLDDT: mean 85.67, std 15.26, range [36.16, 98.38]